Protein AF-A0A8J2LA94-F1 (afdb_monomer)

Sequence (44 aa):
NCPCAFLCPDLTCLIQSWKVCNGWPDCPGGEDELNCPCSATQFP

Mean predicted aligned error: 7.35 Å

InterPro domains:
  IPR002172 Low-density lipoprotein (LDL) receptor class A repeat [PF00057] (4-36)
  IPR002172 Low-density lipoprotein (LDL) receptor class A repeat [PS50068] (1-37)
  IPR002172 Low-density lipoprotein (LDL) receptor class A repeat [SM00192] (3-38)
  IPR002172 Low-density lipoprotein (LDL) receptor class A repeat [cd00112] (6-36)
  IPR023415 Low-density lipoprotein (LDL) receptor class A, conserved site [PS01209] (13-38)

Foldseek 3Di:
DPCALDAAPVRDGDNDVCQQCVPDQPHPVSVSNVPDPPPVPVPD

Radius of gyration: 11.23 Å; Cα contacts (8 Å, |Δi|>4): 50; chains: 1; bounding box: 27×23×29 Å

Structure (mmCIF, N/CA/C/O backbone):
data_AF-A0A8J2LA94-F1
#
_entry.id   AF-A0A8J2LA94-F1
#
loop_
_atom_site.group_PDB
_atom_site.id
_atom_site.type_symbol
_atom_site.label_atom_id
_atom_site.label_alt_id
_atom_site.label_comp_id
_atom_site.label_asym_id
_atom_site.label_entity_id
_atom_site.label_seq_id
_atom_site.pdbx_PDB_ins_code
_atom_site.Cartn_x
_atom_site.Cartn_y
_atom_site.Cartn_z
_atom_site.occupancy
_atom_site.B_iso_or_equiv
_atom_site.auth_seq_id
_atom_site.auth_comp_id
_atom_site.auth_asym_id
_atom_site.auth_atom_id
_atom_site.pdbx_PDB_model_num
ATOM 1 N N . ASN A 1 1 ? 6.653 12.980 14.045 1.00 50.97 1 ASN A N 1
ATOM 2 C CA . ASN A 1 1 ? 7.492 11.877 13.535 1.00 50.97 1 ASN A CA 1
ATOM 3 C C . ASN A 1 1 ? 6.596 10.687 13.245 1.00 50.97 1 ASN A C 1
ATOM 5 O O . ASN A 1 1 ? 6.304 9.947 14.170 1.00 50.97 1 ASN A O 1
ATOM 9 N N . CYS A 1 2 ? 6.096 10.553 12.014 1.00 51.81 2 CYS A N 1
ATOM 10 C CA . CYS A 1 2 ? 5.450 9.312 11.573 1.00 51.81 2 CYS A CA 1
ATOM 11 C C . CYS A 1 2 ? 6.571 8.431 10.996 1.00 51.81 2 CYS A C 1
ATOM 13 O O . CYS A 1 2 ? 7.138 8.822 9.977 1.00 51.81 2 CYS A O 1
ATOM 15 N N . PRO A 1 3 ? 6.958 7.316 11.640 1.00 75.94 3 PRO A N 1
ATOM 16 C CA . PRO A 1 3 ? 8.014 6.405 11.173 1.00 75.94 3 PRO A CA 1
ATOM 17 C C . PRO A 1 3 ? 7.514 5.477 10.047 1.00 75.94 3 PRO A C 1
ATOM 19 O O . PRO A 1 3 ? 7.775 4.280 10.035 1.00 75.94 3 PRO A O 1
ATOM 22 N N . CYS A 1 4 ? 6.709 6.029 9.149 1.00 80.00 4 CYS A N 1
ATOM 23 C CA . CYS A 1 4 ? 5.816 5.318 8.251 1.00 80.00 4 CYS A CA 1
ATOM 24 C C . CYS A 1 4 ? 6.483 5.267 6.870 1.00 80.00 4 CYS A C 1
ATOM 26 O O . CYS A 1 4 ? 6.644 6.324 6.264 1.00 80.00 4 CYS A O 1
ATOM 28 N N . ALA A 1 5 ? 6.926 4.094 6.396 1.00 83.19 5 ALA A N 1
ATOM 29 C CA . ALA A 1 5 ? 7.574 3.971 5.082 1.00 83.19 5 ALA A CA 1
ATOM 30 C C . ALA A 1 5 ? 6.545 4.012 3.942 1.00 83.19 5 ALA A C 1
ATOM 32 O O . ALA A 1 5 ? 6.784 4.658 2.925 1.00 83.19 5 ALA A O 1
ATOM 33 N N . PHE A 1 6 ? 5.385 3.384 4.142 1.00 86.19 6 PHE A N 1
ATOM 34 C CA . PHE A 1 6 ? 4.227 3.486 3.257 1.00 86.19 6 PHE A CA 1
ATOM 35 C C . PHE A 1 6 ? 2.937 3.472 4.079 1.00 86.19 6 PHE A C 1
ATOM 37 O O . PHE A 1 6 ? 2.848 2.771 5.087 1.00 86.19 6 PHE A O 1
ATOM 44 N N . LEU A 1 7 ? 1.953 4.276 3.681 1.00 87.94 7 LEU A N 1
ATOM 45 C CA . LEU A 1 7 ? 0.646 4.338 4.331 1.00 87.94 7 LEU A CA 1
ATOM 46 C C . LEU A 1 7 ? -0.399 3.793 3.362 1.00 87.94 7 LEU A C 1
ATOM 48 O O . LEU A 1 7 ? -0.678 4.418 2.340 1.00 87.94 7 LEU A O 1
ATOM 52 N N . CYS A 1 8 ? -0.972 2.647 3.707 1.00 88.31 8 CYS A N 1
ATOM 53 C CA . CYS A 1 8 ? -2.111 2.080 3.011 1.00 88.31 8 CYS A CA 1
ATOM 54 C C . CYS A 1 8 ? -3.345 3.005 3.178 1.00 88.31 8 CYS A C 1
ATOM 56 O O . CYS A 1 8 ? -3.443 3.756 4.155 1.00 88.31 8 CYS A O 1
ATOM 58 N N . PRO A 1 9 ? -4.337 2.950 2.278 1.00 88.31 9 PRO A N 1
ATOM 59 C CA . PRO A 1 9 ? -5.549 3.763 2.328 1.00 88.31 9 PRO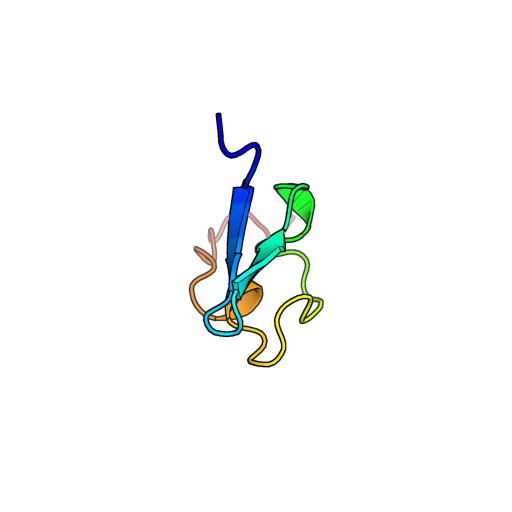 A CA 1
ATOM 60 C C . PRO A 1 9 ? -6.496 3.391 3.466 1.00 88.31 9 PRO A C 1
ATOM 62 O O . PRO A 1 9 ? -7.326 4.216 3.839 1.00 88.31 9 PRO A O 1
ATOM 65 N N . ASP A 1 10 ? -6.379 2.194 4.044 1.00 89.81 10 ASP A N 1
ATOM 66 C CA . ASP A 1 10 ? -7.079 1.849 5.287 1.00 89.81 10 ASP A CA 1
ATOM 67 C C . ASP A 1 10 ? -6.395 2.436 6.538 1.00 89.81 10 ASP A C 1
ATOM 69 O O . ASP A 1 10 ? -6.835 2.175 7.655 1.00 89.81 10 ASP A O 1
ATOM 73 N N . LEU A 1 11 ? -5.345 3.248 6.351 1.00 88.38 11 LEU A N 1
ATOM 74 C CA . LEU A 1 11 ? -4.472 3.813 7.382 1.00 88.38 11 LEU A CA 1
ATOM 75 C C . LEU A 1 11 ? -3.490 2.803 8.001 1.00 88.38 11 LEU A C 1
ATOM 77 O O . LEU A 1 11 ? -2.811 3.137 8.978 1.00 88.38 11 LEU A O 1
ATOM 81 N N . THR A 1 12 ? -3.343 1.608 7.422 1.00 88.12 12 THR A N 1
ATOM 82 C CA . THR A 1 12 ? -2.275 0.676 7.789 1.00 88.12 12 THR A CA 1
ATOM 83 C C . THR A 1 12 ? -0.923 1.266 7.421 1.00 88.12 12 THR A C 1
ATOM 85 O O . THR A 1 12 ? -0.664 1.685 6.297 1.00 88.12 12 THR A O 1
ATOM 88 N N . CYS A 1 13 ? -0.031 1.309 8.401 1.00 88.31 13 CYS A N 1
ATOM 89 C CA . CYS A 1 13 ? 1.301 1.855 8.242 1.00 88.31 13 CYS A CA 1
ATOM 90 C C . CYS A 1 13 ? 2.321 0.725 8.077 1.00 88.31 13 CYS A C 1
ATOM 92 O O . CYS A 1 13 ? 2.590 -0.031 9.015 1.00 88.31 13 CYS A O 1
ATOM 94 N N . LEU A 1 14 ? 2.940 0.647 6.901 1.00 87.19 14 LEU A N 1
ATOM 95 C CA . LEU A 1 14 ? 4.099 -0.197 6.660 1.00 87.19 14 LEU A CA 1
ATOM 96 C C . LEU A 1 14 ? 5.339 0.535 7.175 1.00 87.19 14 LEU A C 1
ATOM 98 O O . LEU A 1 14 ? 5.849 1.464 6.555 1.00 87.19 14 LEU A O 1
ATOM 102 N N . ILE A 1 15 ? 5.821 0.134 8.349 1.00 87.38 15 ILE A N 1
ATOM 103 C CA . ILE A 1 15 ? 7.025 0.713 8.976 1.00 87.38 15 ILE A CA 1
ATOM 104 C C . ILE A 1 15 ? 8.291 0.291 8.214 1.00 87.38 15 ILE A C 1
ATOM 106 O O . ILE A 1 15 ? 9.290 1.004 8.162 1.00 87.38 15 ILE A O 1
ATOM 110 N N . GLN A 1 16 ? 8.253 -0.904 7.637 1.00 85.88 16 GLN A N 1
ATOM 111 C CA . GLN A 1 16 ? 9.373 -1.530 6.957 1.00 85.88 16 GLN A CA 1
ATOM 112 C C . GLN A 1 16 ? 9.325 -1.195 5.469 1.00 85.88 16 GLN A C 1
ATOM 114 O O . GLN A 1 16 ? 8.397 -1.593 4.778 1.00 85.88 16 GLN A O 1
ATOM 119 N N . SER A 1 17 ? 10.350 -0.515 4.958 1.00 82.25 17 SER A N 1
ATOM 120 C CA . SER A 1 17 ? 10.445 -0.192 3.528 1.00 82.25 17 SER A CA 1
ATOM 121 C C . SER A 1 17 ? 10.539 -1.430 2.634 1.00 82.25 17 SER A C 1
ATOM 123 O O . SER A 1 17 ? 10.095 -1.381 1.497 1.00 82.25 17 SER A O 1
ATOM 125 N N . TRP A 1 18 ? 11.066 -2.546 3.152 1.00 83.38 18 TRP A N 1
ATOM 126 C CA . TRP A 1 18 ? 11.114 -3.826 2.440 1.00 83.38 18 TRP A CA 1
ATOM 127 C C . TRP A 1 18 ? 9.753 -4.513 2.327 1.00 83.38 18 TRP A C 1
ATOM 129 O O . TRP A 1 18 ? 9.697 -5.569 1.721 1.00 83.38 18 TRP A O 1
ATOM 139 N N . LYS A 1 19 ? 8.689 -3.968 2.931 1.00 87.12 19 LYS A N 1
ATOM 140 C CA . LYS A 1 19 ? 7.311 -4.431 2.717 1.00 87.12 19 LYS A CA 1
ATOM 141 C C . LYS A 1 19 ? 6.643 -3.808 1.496 1.00 87.12 19 LYS A C 1
ATOM 143 O O . LYS A 1 19 ? 5.576 -4.234 1.116 1.00 87.12 19 LYS A O 1
ATOM 148 N N . VAL A 1 20 ? 7.256 -2.784 0.913 1.00 86.69 20 VAL A N 1
ATOM 149 C CA . VAL A 1 20 ? 6.803 -2.201 -0.349 1.00 86.69 20 VAL A CA 1
ATOM 150 C C . VAL A 1 20 ? 7.557 -2.917 -1.460 1.00 86.69 20 VAL A C 1
ATOM 152 O O . VAL A 1 20 ? 8.780 -3.038 -1.353 1.00 86.69 20 VAL A O 1
ATOM 155 N N . CYS A 1 21 ? 6.874 -3.338 -2.523 1.00 87.06 21 CYS A N 1
ATOM 156 C CA . CYS A 1 21 ? 7.470 -4.061 -3.652 1.00 87.06 21 CYS A CA 1
ATOM 157 C C . CYS A 1 21 ? 8.107 -5.421 -3.309 1.00 87.06 21 CYS A C 1
ATOM 159 O O . CYS A 1 21 ? 9.102 -5.818 -3.928 1.00 87.06 21 CYS A O 1
ATOM 161 N N . ASN A 1 22 ? 7.613 -6.130 -2.302 1.00 86.81 22 ASN A N 1
ATOM 162 C CA . ASN A 1 22 ? 8.190 -7.398 -1.856 1.00 86.81 22 ASN A CA 1
ATOM 163 C C . ASN A 1 22 ? 7.546 -8.634 -2.505 1.00 86.81 22 ASN A C 1
ATOM 165 O O . ASN A 1 22 ? 7.980 -9.759 -2.239 1.00 86.81 22 ASN A O 1
ATOM 169 N N . GLY A 1 23 ? 6.541 -8.438 -3.361 1.00 86.12 23 GLY A N 1
ATOM 170 C CA . GLY A 1 23 ? 5.748 -9.489 -3.991 1.00 86.12 23 GLY A CA 1
ATOM 171 C C . GLY A 1 23 ? 4.634 -10.055 -3.107 1.00 86.12 23 GLY A C 1
ATOM 172 O O . GLY A 1 23 ? 3.967 -11.007 -3.518 1.00 86.12 23 GLY A O 1
ATOM 173 N N . TRP A 1 24 ? 4.423 -9.497 -1.916 1.00 87.50 24 TRP A N 1
ATOM 174 C CA . TRP A 1 24 ? 3.385 -9.873 -0.966 1.00 87.50 24 TRP A CA 1
ATOM 175 C C . TRP A 1 24 ? 2.474 -8.675 -0.707 1.00 87.50 24 TRP A C 1
ATOM 177 O O . TRP A 1 24 ? 2.962 -7.613 -0.359 1.00 87.50 24 TRP A O 1
ATOM 187 N N . PRO A 1 25 ? 1.148 -8.828 -0.822 1.00 90.06 25 PRO A N 1
ATOM 188 C CA . PRO A 1 25 ? 0.236 -7.750 -0.474 1.00 90.06 25 PRO A CA 1
ATOM 189 C C . PRO A 1 25 ? 0.214 -7.566 1.052 1.00 90.06 25 PRO A C 1
ATOM 191 O O . PRO A 1 25 ? -0.476 -8.304 1.760 1.00 90.06 25 PRO A O 1
ATOM 194 N N . ASP A 1 26 ? 0.984 -6.603 1.563 1.00 89.88 26 ASP A N 1
ATOM 195 C CA . ASP A 1 26 ? 0.958 -6.184 2.964 1.00 89.88 26 ASP A CA 1
ATOM 196 C C . ASP A 1 26 ? -0.169 -5.162 3.219 1.00 89.88 26 ASP A C 1
ATOM 198 O O . ASP A 1 26 ? -0.710 -5.113 4.328 1.00 89.88 26 ASP A O 1
ATOM 202 N N . CYS A 1 27 ? -0.574 -4.378 2.211 1.00 90.38 27 CYS A N 1
ATOM 203 C CA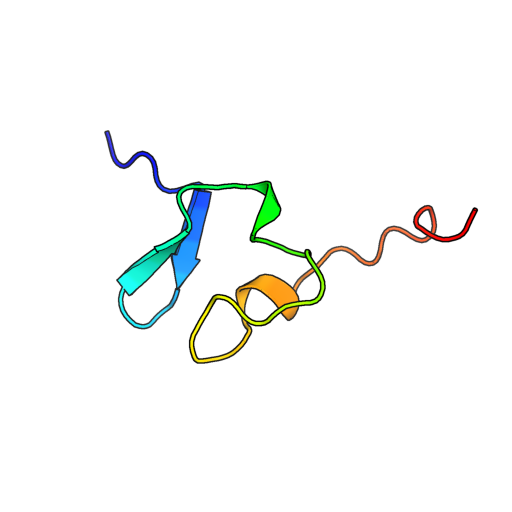 . CYS A 1 27 ? -1.791 -3.565 2.276 1.00 90.38 27 CYS A CA 1
ATOM 204 C C . CYS A 1 27 ? -3.045 -4.380 1.900 1.00 90.38 27 CYS A C 1
ATOM 206 O O . CYS A 1 27 ? -2.977 -5.301 1.083 1.00 90.38 27 CYS A O 1
ATOM 208 N N . PRO A 1 28 ? -4.238 -4.009 2.407 1.00 88.44 28 PRO A N 1
ATOM 209 C CA . PRO A 1 28 ? -5.489 -4.707 2.091 1.00 88.44 28 PRO A CA 1
ATOM 210 C C . PRO A 1 28 ? -5.842 -4.683 0.596 1.00 88.44 28 PRO A C 1
ATOM 212 O O . PRO A 1 28 ? -6.502 -5.604 0.115 1.00 88.44 28 PRO A O 1
ATOM 215 N N . GLY A 1 29 ? -5.405 -3.653 -0.139 1.00 87.44 29 GLY A N 1
ATOM 216 C CA . GLY A 1 29 ? -5.535 -3.565 -1.594 1.00 87.44 29 GLY A CA 1
ATOM 217 C C . GLY A 1 29 ? -4.318 -4.070 -2.376 1.00 87.44 29 GLY A C 1
ATOM 218 O O . GLY A 1 29 ? -4.329 -3.987 -3.602 1.00 87.44 29 GLY A O 1
ATOM 219 N N . GLY A 1 30 ? -3.265 -4.544 -1.697 1.00 88.25 30 GLY A N 1
ATOM 220 C CA . GLY A 1 30 ? -1.968 -4.854 -2.308 1.00 88.25 30 GLY A CA 1
ATOM 221 C C . GLY A 1 30 ? -1.314 -3.645 -2.981 1.00 88.25 30 GLY A C 1
ATOM 222 O O . GLY A 1 30 ? -0.527 -3.799 -3.907 1.00 88.25 30 GLY A O 1
ATOM 223 N N . GLU A 1 31 ? -1.689 -2.427 -2.591 1.00 89.62 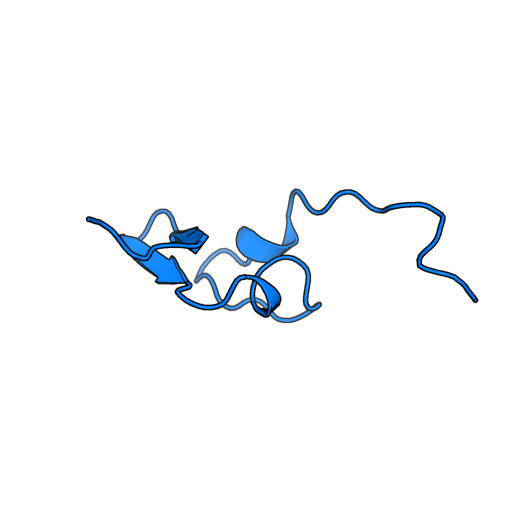31 GLU A N 1
ATOM 224 C CA . GLU A 1 31 ? -1.225 -1.189 -3.230 1.00 89.62 31 GLU A CA 1
ATOM 225 C C . GLU A 1 31 ? 0.239 -0.847 -2.990 1.00 89.62 31 GLU A C 1
ATOM 227 O O . GLU A 1 31 ? 0.843 -0.151 -3.808 1.00 89.62 31 GLU A O 1
ATOM 232 N N . ASP A 1 32 ? 0.812 -1.407 -1.935 1.00 89.00 32 ASP A N 1
ATOM 233 C CA . ASP A 1 32 ? 2.249 -1.533 -1.722 1.00 89.00 32 ASP A CA 1
ATOM 234 C C . ASP A 1 32 ? 2.965 -2.281 -2.865 1.00 89.00 32 ASP A C 1
ATOM 236 O O . ASP A 1 32 ? 4.150 -2.045 -3.097 1.00 89.00 32 ASP A O 1
ATOM 240 N N . GLU A 1 33 ? 2.232 -3.077 -3.651 1.00 90.44 33 GLU A N 1
ATOM 241 C CA . GLU A 1 33 ? 2.724 -3.846 -4.802 1.00 90.44 33 GLU A CA 1
ATOM 242 C C . GLU A 1 33 ? 2.224 -3.323 -6.168 1.00 90.44 33 GLU A C 1
ATOM 244 O O . GLU A 1 33 ? 2.698 -3.769 -7.214 1.00 90.44 33 GLU A O 1
ATOM 249 N N . LEU A 1 34 ? 1.283 -2.367 -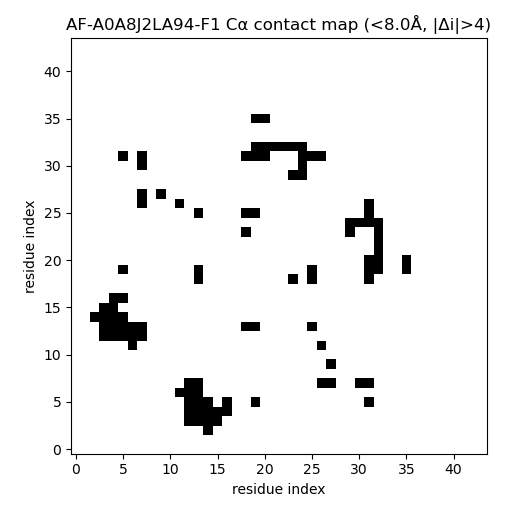6.213 1.00 85.12 34 LEU A N 1
ATOM 250 C CA . LEU A 1 34 ? 0.638 -1.931 -7.471 1.00 85.12 34 LEU A CA 1
ATOM 251 C C . LEU A 1 34 ? 1.453 -0.922 -8.291 1.00 85.12 34 LEU A C 1
ATOM 253 O O . LEU A 1 34 ? 1.340 -0.888 -9.514 1.00 85.12 34 LEU A O 1
ATOM 257 N N . ASN A 1 35 ? 2.242 -0.071 -7.635 1.00 75.75 35 ASN A N 1
ATOM 258 C CA . ASN A 1 35 ? 3.057 0.966 -8.283 1.00 75.75 35 ASN A CA 1
ATOM 259 C C . ASN A 1 35 ? 4.548 0.728 -8.063 1.00 75.75 35 ASN A C 1
ATOM 261 O O . ASN A 1 35 ? 5.342 1.663 -7.927 1.00 75.75 35 ASN A O 1
ATOM 265 N N . CYS A 1 36 ? 4.935 -0.544 -8.018 1.00 78.25 36 CYS A N 1
ATOM 266 C CA . CYS A 1 36 ? 6.334 -0.864 -7.929 1.00 78.25 36 CYS A CA 1
ATOM 267 C C . CYS A 1 36 ? 7.048 -0.439 -9.216 1.00 78.25 36 CYS A C 1
ATOM 269 O O . CYS A 1 36 ? 6.611 -0.844 -10.299 1.00 78.25 36 CYS A O 1
ATOM 271 N N . PRO A 1 37 ? 8.144 0.342 -9.158 1.00 70.62 37 PRO A N 1
ATOM 272 C CA . PRO A 1 37 ? 8.997 0.482 -10.319 1.00 70.62 37 PRO A CA 1
ATOM 273 C C . PRO A 1 37 ? 9.499 -0.922 -10.649 1.00 70.62 37 PRO A C 1
ATOM 275 O O 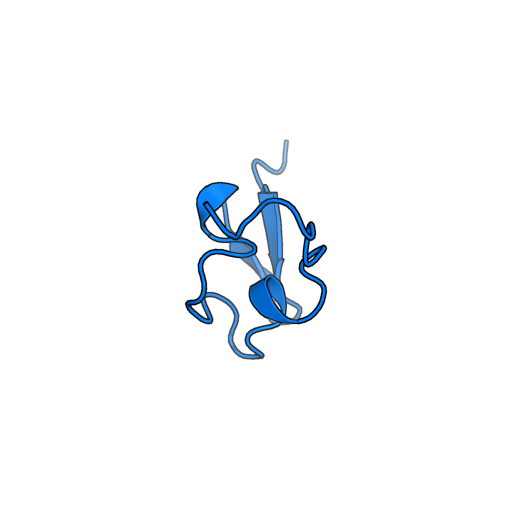. PRO A 1 37 ? 10.369 -1.451 -9.959 1.00 70.62 37 PRO A O 1
ATOM 278 N N . CYS A 1 38 ? 8.941 -1.542 -11.693 1.00 59.78 38 CYS A N 1
ATOM 279 C CA . CYS A 1 38 ? 9.535 -2.708 -12.327 1.00 59.78 38 CYS A CA 1
ATOM 280 C C . CYS A 1 38 ? 10.865 -2.243 -12.912 1.00 59.78 38 CYS A C 1
ATOM 282 O O . CYS A 1 38 ? 10.974 -1.931 -14.098 1.00 59.78 38 CYS A O 1
ATOM 284 N N . SER A 1 39 ? 11.874 -2.097 -12.060 1.00 54.47 39 SER A N 1
ATOM 285 C CA . SER A 1 39 ? 13.216 -1.825 -12.510 1.00 54.47 39 SER A CA 1
ATOM 286 C C . SER A 1 39 ? 13.591 -3.059 -13.308 1.00 54.47 39 SER A C 1
ATOM 288 O O . SER A 1 39 ? 13.676 -4.162 -12.766 1.00 54.47 39 SER A O 1
ATOM 290 N N . ALA A 1 40 ? 13.770 -2.878 -14.615 1.00 54.25 40 ALA A N 1
ATOM 291 C CA . ALA A 1 40 ? 14.206 -3.901 -15.562 1.00 54.25 40 ALA A CA 1
ATOM 292 C C . ALA A 1 40 ? 15.551 -4.568 -15.173 1.00 54.25 40 ALA A C 1
ATOM 294 O O . ALA A 1 40 ? 16.067 -5.401 -15.905 1.00 54.25 40 ALA A O 1
ATOM 295 N N . THR A 1 41 ? 16.111 -4.209 -14.017 1.00 52.28 41 THR A N 1
ATOM 296 C CA . THR A 1 41 ? 17.280 -4.759 -13.337 1.00 52.28 41 THR A CA 1
ATOM 297 C C . THR A 1 41 ? 16.982 -5.848 -12.297 1.00 52.28 41 THR A C 1
ATOM 299 O O . THR A 1 41 ? 17.934 -6.363 -11.722 1.00 52.28 41 THR A O 1
ATOM 302 N N . GLN A 1 4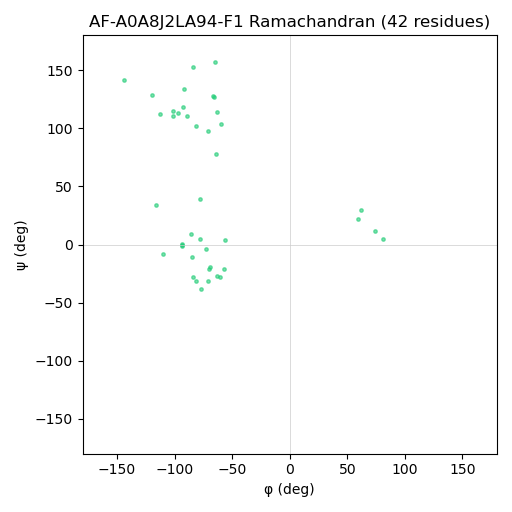2 ? 15.724 -6.239 -12.039 1.00 56.66 42 GLN A N 1
ATOM 303 C CA . GLN A 1 42 ? 15.421 -7.359 -11.119 1.00 56.66 42 GLN A CA 1
ATOM 304 C C . GLN A 1 42 ? 15.456 -8.750 -11.785 1.00 56.66 42 GLN A C 1
ATOM 306 O O . GLN A 1 42 ? 15.105 -9.754 -11.166 1.00 56.66 42 GLN A O 1
ATOM 311 N N . PHE A 1 43 ? 15.922 -8.828 -13.029 1.00 53.94 43 PHE A N 1
ATOM 312 C CA . PHE A 1 43 ? 16.347 -10.088 -13.628 1.00 53.94 43 PHE A CA 1
ATOM 313 C C . PHE A 1 43 ? 17.875 -10.198 -13.490 1.00 53.94 43 PHE A C 1
ATOM 315 O O . PHE A 1 43 ? 18.569 -9.364 -14.078 1.00 53.94 43 PHE A O 1
ATOM 322 N N . PRO A 1 44 ? 18.409 -11.143 -12.689 1.00 54.44 44 PRO A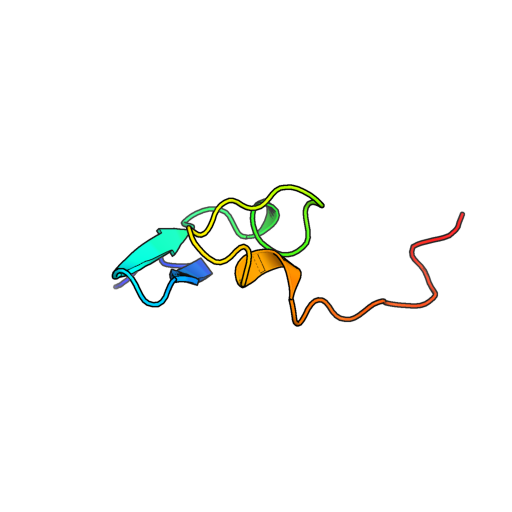 N 1
ATOM 323 C CA . PRO A 1 44 ? 19.810 -11.542 -12.794 1.00 54.44 44 PRO A CA 1
ATOM 324 C C . PRO A 1 44 ? 20.116 -12.201 -14.146 1.00 54.44 44 PRO A C 1
ATOM 326 O O . PRO A 1 44 ? 19.186 -12.779 -14.759 1.00 54.44 44 PRO A O 1
#

Solv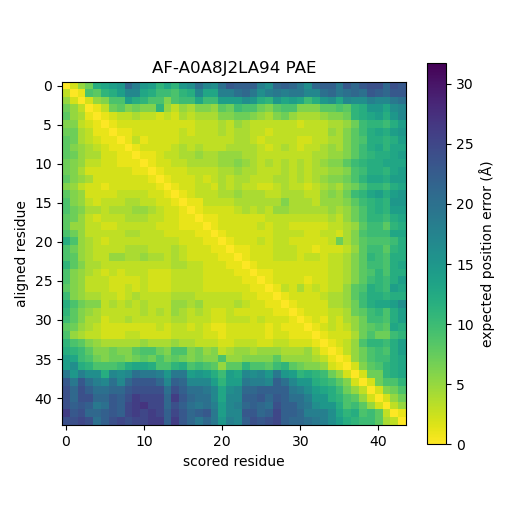ent-accessible surface area (backbone atoms only — not comparable to full-atom values): 2940 Å² total; per-residue (Å²): 138,80,75,56,59,42,74,38,94,90,68,51,63,38,58,50,64,73,51,44,58,60,86,52,65,77,32,101,82,26,57,45,49,72,75,48,81,80,55,88,73,78,64,132

Organism: NCBI:txid39272

Secondary structure (DSSP, 8-state):
----SEE-TTS-EE--GGGSSSSS--STT-TTTTT----TTS--

Nearest PDB structures (foldseek):
  8jxb-assembly1_B  TM=7.546E-01  e=2.423E-01  Rattus norvegicus
  7qbf-assembly1_C  TM=6.872E-01  e=1.763E-01  Homo sapiens
  7qbg-assembly1_D  TM=7.528E-01  e=5.359E-01  Homo sapiens
  8b0g-assembly1_C  TM=7.314E-01  e=1.390E+0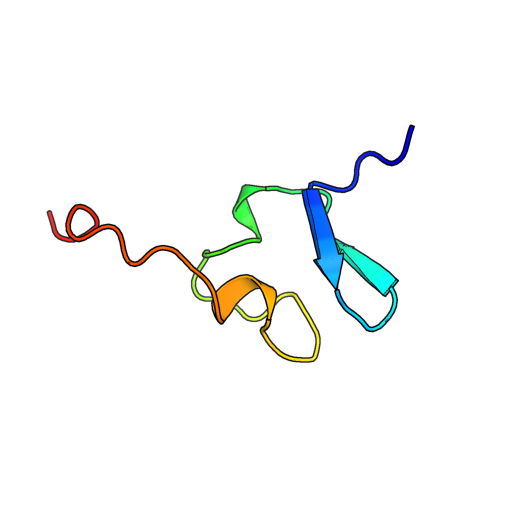0  Homo sapiens
  8b0f-assembly1_C  TM=7.509E-01  e=3.328E+00  Homo sapiens

pLDDT: mean 79.4, std 13.42, range [50.97, 90.44]